Protein AF-A0A1V5JYH7-F1 (afdb_monomer)

Secondary structure (DSSP, 8-state):
--S---HHHHHHHHHHHHHHHHHHHHHHH----SHHHHHHHHHHHH----HHHHHHHHHHHHHHHHHHHHHHHHHHTTTSPPPHHHHHHHHHHHHHHHHHHTT-

Nearest PDB structures (foldseek):
  4dbl-assembly1_B  TM=9.418E-01  e=1.052E-03  Escherichia coli K-12
  1l7v-assembly1_B  TM=9.311E-01  e=4.223E-03  Escherichia coli
  7lb8-assembly1_B  TM=8.531E-01  e=3.316E-03  Escherichia coli K-12

Structure (mmCIF, N/CA/C/O backbone):
data_AF-A0A1V5JYH7-F1
#
_entry.id   AF-A0A1V5JYH7-F1
#
loop_
_atom_site.group_PDB
_atom_site.id
_atom_site.type_symbol
_atom_site.label_atom_id
_atom_site.label_alt_id
_atom_site.label_comp_id
_atom_site.label_asym_id
_atom_site.label_entity_id
_atom_site.label_seq_id
_atom_site.pdbx_PDB_ins_code
_atom_site.Cartn_x
_atom_site.Cartn_y
_atom_site.Cartn_z
_atom_site.occupancy
_atom_site.B_iso_or_equiv
_atom_site.auth_seq_id
_atom_site.auth_comp_id
_atom_site.auth_asym_id
_atom_site.auth_atom_id
_atom_site.pdbx_PDB_model_num
ATOM 1 N N . MET A 1 1 ? -19.280 10.663 21.208 1.00 49.62 1 MET A N 1
ATOM 2 C CA . MET A 1 1 ? -17.964 10.012 21.416 1.00 49.62 1 MET A CA 1
ATOM 3 C C . MET A 1 1 ? -18.003 9.183 22.712 1.00 49.62 1 MET A C 1
ATOM 5 O O . MET A 1 1 ? -17.355 9.530 23.681 1.00 49.62 1 MET A O 1
ATOM 9 N N . ILE A 1 2 ? -18.833 8.126 22.760 1.00 51.62 2 ILE A N 1
ATOM 10 C CA . ILE A 1 2 ? -19.371 7.514 24.008 1.00 51.62 2 ILE A CA 1
ATOM 11 C C . ILE A 1 2 ? -18.631 6.218 24.419 1.00 51.62 2 ILE A C 1
ATOM 13 O O . ILE A 1 2 ? -19.121 5.407 25.192 1.00 51.62 2 ILE A O 1
ATOM 17 N N . LYS A 1 3 ? -17.435 5.972 23.883 1.00 62.59 3 LYS A N 1
ATOM 18 C CA . LYS A 1 3 ? -16.558 4.874 24.321 1.00 62.59 3 LYS A CA 1
ATOM 19 C C . LYS A 1 3 ? -15.286 5.541 24.815 1.00 62.59 3 LYS A C 1
ATOM 21 O O . LYS A 1 3 ? -14.746 6.336 24.053 1.00 62.59 3 LYS A O 1
ATOM 26 N N . GLY A 1 4 ? -14.843 5.262 26.043 1.00 79.88 4 GLY A N 1
ATOM 27 C CA . GLY A 1 4 ? -13.713 5.900 26.754 1.00 79.88 4 GLY A CA 1
ATOM 28 C C . GLY A 1 4 ? -12.323 5.770 26.107 1.00 79.88 4 GLY A C 1
ATOM 29 O O . GLY A 1 4 ? -11.309 5.741 26.792 1.00 79.88 4 GLY A O 1
ATOM 30 N N . VAL A 1 5 ? -12.256 5.676 24.782 1.00 80.56 5 VAL A N 1
ATOM 31 C CA . VAL A 1 5 ? -11.045 5.719 23.976 1.00 80.56 5 VAL A CA 1
ATOM 32 C C . VAL A 1 5 ? -10.634 7.174 23.786 1.00 80.56 5 VAL A C 1
ATOM 34 O O . VAL A 1 5 ? -11.361 7.974 23.197 1.00 80.56 5 VAL A O 1
ATOM 37 N N . SER A 1 6 ? -9.424 7.502 24.237 1.00 86.44 6 SER A N 1
ATOM 38 C CA . SER A 1 6 ? -8.786 8.778 23.919 1.00 86.44 6 SER A CA 1
ATOM 39 C C . SER A 1 6 ? -8.422 8.813 22.431 1.00 86.44 6 SER A C 1
ATOM 41 O O . SER A 1 6 ? -7.424 8.230 22.002 1.00 86.44 6 SER A O 1
ATOM 43 N N . THR A 1 7 ? -9.246 9.495 21.634 1.00 86.75 7 THR A N 1
ATOM 44 C CA . THR A 1 7 ? -9.067 9.635 20.181 1.00 86.75 7 THR A CA 1
ATOM 45 C C . THR A 1 7 ? -7.746 10.313 19.830 1.00 86.75 7 THR A C 1
ATOM 47 O O . THR A 1 7 ? -7.078 9.875 18.898 1.00 86.75 7 THR A O 1
ATOM 50 N N . SER A 1 8 ? -7.317 11.314 20.606 1.00 88.56 8 SER A N 1
ATOM 51 C CA . SER A 1 8 ? -6.035 12.003 20.401 1.00 88.56 8 SER A CA 1
ATOM 52 C C . SER A 1 8 ? -4.830 11.083 20.597 1.00 88.56 8 SER A C 1
ATOM 54 O O . SER A 1 8 ? -3.931 11.077 19.759 1.00 88.56 8 SER A O 1
ATOM 56 N N . ARG A 1 9 ? -4.819 10.262 21.660 1.00 89.25 9 ARG A N 1
ATOM 57 C CA . ARG A 1 9 ? -3.725 9.303 21.897 1.00 89.25 9 ARG A CA 1
ATOM 58 C C . ARG A 1 9 ? -3.673 8.248 20.801 1.00 89.25 9 ARG A C 1
ATOM 60 O O . ARG A 1 9 ? -2.603 7.968 20.274 1.00 89.25 9 ARG A O 1
ATOM 67 N N . LEU A 1 10 ? -4.834 7.707 20.429 1.00 91.75 10 LEU A N 1
ATOM 68 C CA . LEU A 1 10 ? -4.919 6.688 19.391 1.00 91.75 10 LEU A CA 1
ATOM 69 C C . LEU A 1 10 ? -4.466 7.239 18.032 1.00 91.75 10 LEU A C 1
ATOM 71 O O . LEU A 1 10 ? -3.678 6.596 17.348 1.00 91.75 10 LEU A O 1
ATOM 75 N N . LYS A 1 11 ? -4.893 8.457 17.673 1.00 91.88 11 LYS A N 1
ATOM 76 C CA . LYS A 1 11 ? -4.472 9.132 16.439 1.00 91.88 11 LYS A CA 1
ATOM 77 C C . LYS A 1 11 ? -2.955 9.295 16.381 1.00 91.88 11 LYS A C 1
ATOM 79 O O . LYS A 1 11 ? -2.350 8.915 15.386 1.00 91.88 11 LYS A O 1
ATOM 84 N N . ASN A 1 12 ? -2.345 9.821 17.443 1.00 94.81 12 ASN A N 1
ATOM 85 C CA . ASN A 1 12 ? -0.899 10.035 17.481 1.00 94.81 12 ASN A CA 1
ATOM 86 C C . ASN A 1 12 ? -0.126 8.714 17.405 1.00 94.81 12 ASN A C 1
ATOM 88 O O . ASN A 1 12 ? 0.865 8.637 16.686 1.00 94.81 12 ASN A O 1
ATOM 92 N N . LEU A 1 13 ? -0.607 7.664 18.079 1.00 95.25 13 LEU A N 1
ATOM 93 C CA . LEU A 1 13 ? -0.002 6.335 18.002 1.00 95.25 13 LEU A CA 1
ATOM 94 C C . LEU A 1 13 ? -0.049 5.766 16.575 1.00 95.25 13 LEU A C 1
ATOM 96 O O . LEU A 1 13 ? 0.965 5.277 16.084 1.00 95.25 13 LEU A O 1
ATOM 100 N N . PHE A 1 14 ? -1.192 5.866 15.888 1.00 93.44 14 PHE A N 1
ATOM 101 C CA . PHE A 1 14 ? -1.315 5.428 14.492 1.00 93.44 14 PHE A CA 1
ATOM 102 C C . PHE A 1 14 ? -0.435 6.241 13.546 1.00 93.44 14 PHE A C 1
ATOM 104 O O . PHE A 1 14 ? 0.209 5.660 12.682 1.00 93.44 14 PHE A O 1
ATOM 111 N N . LEU A 1 15 ? -0.379 7.564 13.712 1.00 95.81 15 LEU A N 1
ATOM 112 C CA . LEU A 1 15 ? 0.460 8.416 12.871 1.00 95.81 15 LEU A CA 1
ATOM 113 C C . LEU A 1 15 ? 1.942 8.079 13.039 1.00 95.81 15 LEU A C 1
ATOM 115 O O . LEU A 1 15 ? 2.630 7.903 12.039 1.00 95.81 15 LEU A O 1
ATOM 119 N N . LEU A 1 16 ? 2.423 7.940 14.277 1.00 97.44 16 LEU A N 1
ATOM 120 C CA . LEU A 1 16 ? 3.819 7.587 14.547 1.00 97.44 16 LEU A CA 1
ATOM 121 C C . LEU A 1 16 ? 4.172 6.206 13.990 1.00 97.44 16 LEU A C 1
ATOM 123 O O . LEU A 1 16 ? 5.145 6.074 13.255 1.00 97.44 16 LEU A O 1
ATOM 127 N N . THR A 1 17 ? 3.367 5.188 14.297 1.00 96.56 17 THR A N 1
ATOM 128 C CA . THR A 1 17 ? 3.629 3.814 13.839 1.00 96.56 17 THR A CA 1
ATOM 129 C C . THR A 1 17 ? 3.559 3.690 12.319 1.00 96.56 17 THR A C 1
ATOM 131 O O . THR A 1 17 ? 4.477 3.131 11.726 1.00 96.56 17 THR A O 1
ATOM 134 N N . ALA A 1 18 ? 2.535 4.260 11.674 1.00 93.69 18 ALA A N 1
ATOM 135 C CA . ALA A 1 18 ? 2.421 4.250 10.218 1.00 93.69 18 ALA A CA 1
ATOM 136 C C . ALA A 1 18 ? 3.590 4.993 9.561 1.00 93.69 18 ALA A C 1
ATOM 138 O O . ALA A 1 18 ? 4.196 4.466 8.638 1.00 93.69 18 ALA A O 1
ATOM 139 N N . SER A 1 19 ? 3.964 6.171 10.072 1.00 95.88 19 SER A N 1
ATOM 140 C CA . SER A 1 19 ? 5.055 6.963 9.489 1.00 95.88 19 SER A CA 1
ATOM 141 C C . SER A 1 19 ? 6.401 6.252 9.594 1.00 95.88 19 SER A C 1
ATOM 143 O O . SER A 1 19 ? 7.146 6.237 8.623 1.00 95.88 19 SER A O 1
ATOM 14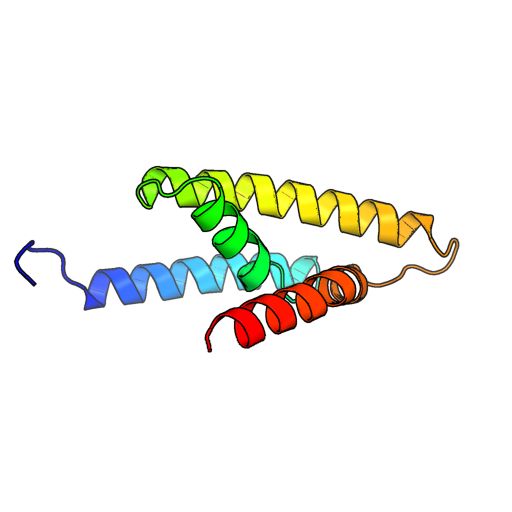5 N N . VAL A 1 20 ? 6.708 5.634 10.741 1.00 97.44 20 VAL A N 1
ATOM 146 C CA . VAL A 1 20 ? 7.962 4.888 10.934 1.00 97.44 20 VAL A CA 1
ATOM 147 C C . VAL A 1 20 ? 8.019 3.671 10.014 1.00 97.44 20 VAL A C 1
ATOM 149 O O . VAL A 1 20 ? 9.019 3.477 9.329 1.00 97.44 20 VAL A O 1
ATOM 152 N N . VAL A 1 21 ? 6.944 2.880 9.949 1.00 95.06 21 VAL A N 1
ATOM 153 C CA . VAL A 1 21 ? 6.886 1.701 9.071 1.00 95.06 21 VAL A CA 1
ATOM 154 C C . VAL A 1 21 ? 7.025 2.110 7.605 1.00 95.06 21 VAL A C 1
ATOM 156 O O . VAL A 1 21 ? 7.844 1.538 6.888 1.00 95.06 21 VAL A O 1
ATOM 159 N N . THR A 1 22 ? 6.288 3.131 7.164 1.00 93.00 22 THR A N 1
ATOM 160 C CA . THR A 1 22 ? 6.370 3.628 5.787 1.00 93.00 22 THR A CA 1
ATOM 161 C C . THR A 1 22 ? 7.752 4.200 5.477 1.00 93.00 22 THR A C 1
ATOM 163 O O . THR A 1 22 ? 8.297 3.897 4.422 1.00 93.00 22 THR A O 1
ATOM 166 N N . ALA A 1 23 ? 8.357 4.975 6.383 1.00 95.06 23 ALA A N 1
ATOM 167 C CA . ALA A 1 23 ? 9.686 5.554 6.177 1.00 95.06 23 ALA A CA 1
ATOM 168 C C . ALA A 1 23 ? 10.766 4.477 6.017 1.00 95.06 23 ALA A C 1
ATOM 170 O O . ALA A 1 23 ? 11.590 4.576 5.110 1.00 95.06 23 ALA A O 1
ATOM 171 N N . ILE A 1 24 ? 10.728 3.430 6.850 1.00 96.19 24 ILE A N 1
ATOM 172 C CA . ILE A 1 24 ? 11.645 2.291 6.736 1.00 96.19 24 ILE A CA 1
ATOM 173 C C . ILE A 1 24 ? 11.484 1.638 5.361 1.00 96.19 24 ILE A C 1
ATOM 175 O O . ILE A 1 24 ? 12.466 1.499 4.642 1.00 96.19 24 ILE A O 1
ATOM 179 N N . LEU A 1 25 ? 10.257 1.296 4.956 1.00 92.56 25 LEU A N 1
ATOM 180 C CA . LEU A 1 25 ? 10.007 0.629 3.674 1.00 92.56 25 LEU A CA 1
ATOM 181 C C . LEU A 1 25 ? 10.439 1.486 2.474 1.00 92.56 25 LEU A C 1
ATOM 183 O O . LEU A 1 25 ? 11.178 1.008 1.616 1.00 92.56 25 LEU A O 1
ATOM 187 N N . VAL A 1 26 ? 10.050 2.763 2.449 1.00 91.88 26 VAL A N 1
ATOM 188 C CA . VAL A 1 26 ? 10.376 3.701 1.361 1.00 91.88 26 VAL A CA 1
ATOM 189 C C . VAL A 1 26 ? 11.881 3.955 1.263 1.00 91.88 26 VAL A C 1
ATOM 191 O O . VAL A 1 26 ? 12.393 4.116 0.158 1.00 91.88 26 VAL A O 1
ATOM 194 N N . SER A 1 27 ? 12.610 3.936 2.382 1.00 93.94 27 SER A N 1
ATOM 195 C CA . SER A 1 27 ? 14.074 4.045 2.375 1.00 93.94 27 SER A CA 1
ATOM 196 C C . SER A 1 27 ? 14.755 2.888 1.633 1.00 93.94 27 SER A C 1
ATOM 198 O O . SER A 1 27 ? 15.842 3.087 1.098 1.00 93.94 27 SER A O 1
ATOM 200 N N . TYR A 1 28 ? 14.150 1.695 1.606 1.00 90.75 28 TYR A N 1
ATOM 201 C CA . TYR A 1 28 ? 14.689 0.533 0.889 1.00 90.75 28 TYR A CA 1
ATOM 202 C C . TYR A 1 28 ? 14.176 0.428 -0.548 1.00 90.75 28 TYR A C 1
ATOM 204 O O . TYR A 1 28 ? 14.943 0.099 -1.447 1.00 90.75 28 TYR A O 1
ATOM 212 N N . THR A 1 29 ? 12.884 0.672 -0.773 1.00 86.56 29 THR A N 1
ATOM 213 C CA . THR A 1 29 ? 12.235 0.406 -2.070 1.00 86.56 29 THR A CA 1
ATOM 214 C C . THR A 1 29 ? 12.104 1.638 -2.958 1.00 86.56 29 THR A C 1
ATOM 216 O O . THR A 1 29 ? 11.674 1.528 -4.104 1.00 86.56 29 THR A O 1
ATOM 219 N N . GLY A 1 30 ? 12.412 2.821 -2.429 1.00 87.44 30 GLY A N 1
ATOM 220 C CA . GLY A 1 30 ? 12.030 4.086 -3.042 1.00 87.44 30 GLY A CA 1
ATOM 221 C C . GLY A 1 30 ? 10.530 4.386 -2.891 1.00 87.44 30 GLY A C 1
ATOM 222 O O . GLY A 1 30 ? 9.771 3.592 -2.318 1.00 87.44 30 GLY A O 1
ATOM 223 N N . PRO A 1 31 ? 10.083 5.558 -3.375 1.00 86.56 31 PRO A N 1
ATOM 224 C CA . PRO A 1 31 ? 8.692 5.981 -3.274 1.00 86.56 31 PRO A CA 1
ATOM 225 C C . PRO A 1 31 ? 7.790 5.163 -4.206 1.00 86.56 31 PRO A C 1
ATOM 227 O O . PRO A 1 31 ? 8.034 5.065 -5.408 1.00 86.56 31 PRO A O 1
ATOM 230 N N . ILE A 1 32 ? 6.701 4.624 -3.656 1.00 88.00 32 ILE A N 1
ATOM 231 C CA . ILE A 1 32 ? 5.688 3.875 -4.404 1.00 88.00 32 ILE A CA 1
ATOM 232 C C . ILE A 1 32 ? 4.352 4.613 -4.297 1.00 88.00 32 ILE A C 1
ATOM 234 O O . ILE A 1 32 ? 3.875 4.906 -3.203 1.00 88.00 32 ILE A O 1
ATOM 238 N N . GLY A 1 33 ? 3.749 4.926 -5.443 1.00 84.38 33 GLY A N 1
ATOM 239 C CA . GLY A 1 33 ? 2.496 5.674 -5.519 1.00 84.38 33 GLY A CA 1
ATOM 240 C C . GLY A 1 33 ? 1.257 4.788 -5.667 1.00 84.38 33 GLY A C 1
ATOM 241 O O . GLY A 1 33 ? 1.324 3.664 -6.168 1.00 84.38 33 GLY A O 1
ATOM 242 N N . PHE A 1 34 ? 0.105 5.354 -5.290 1.00 83.81 34 PHE A N 1
ATOM 243 C CA . PHE A 1 34 ? -1.263 4.876 -5.552 1.00 83.81 34 PHE A CA 1
ATOM 244 C C . PHE A 1 34 ? -1.719 3.568 -4.884 1.00 83.81 34 PHE A C 1
ATOM 246 O O . PHE A 1 34 ? -2.929 3.379 -4.736 1.00 83.81 34 PHE A O 1
ATOM 253 N N . LEU A 1 35 ? -0.817 2.704 -4.412 1.00 88.75 35 LEU A N 1
ATOM 254 C CA . LEU A 1 35 ? -1.178 1.471 -3.692 1.00 88.75 35 LEU A CA 1
ATOM 255 C C . LEU A 1 35 ? -2.068 1.743 -2.466 1.00 88.75 35 LEU A C 1
ATOM 257 O O . LEU A 1 35 ? -3.104 1.094 -2.308 1.00 88.75 35 LEU A O 1
ATOM 261 N N . ASP A 1 36 ? -1.731 2.765 -1.675 1.00 85.94 36 ASP A N 1
ATOM 262 C CA . ASP A 1 36 ? -2.460 3.149 -0.455 1.00 85.94 36 ASP A CA 1
ATOM 263 C C . ASP A 1 36 ? -3.881 3.661 -0.718 1.00 85.94 36 ASP A C 1
ATOM 265 O O . ASP A 1 36 ? -4.724 3.675 0.178 1.00 85.94 36 ASP A O 1
ATOM 269 N N . LEU A 1 37 ? -4.168 4.084 -1.949 1.00 84.88 37 LEU A N 1
ATOM 270 C CA . LEU A 1 37 ? -5.498 4.519 -2.357 1.00 84.88 37 LEU A CA 1
ATOM 271 C C . LEU A 1 37 ? -6.299 3.353 -2.944 1.00 84.88 37 LEU A C 1
ATOM 273 O O . LEU A 1 37 ? -7.461 3.146 -2.587 1.00 84.88 37 LEU A O 1
ATOM 277 N N . VAL A 1 38 ? -5.679 2.605 -3.857 1.00 87.31 38 VAL A N 1
ATOM 278 C CA . VAL A 1 38 ? -6.331 1.557 -4.649 1.00 87.31 38 VAL A CA 1
ATOM 279 C C . VAL A 1 38 ? -6.726 0.383 -3.761 1.00 87.31 38 VAL A C 1
ATOM 281 O O . VAL A 1 38 ? -7.892 -0.012 -3.711 1.00 87.31 38 VAL A O 1
ATOM 284 N N . VAL A 1 39 ? -5.766 -0.153 -3.011 1.00 90.12 39 VAL A N 1
ATOM 285 C CA . VAL A 1 39 ? -5.920 -1.410 -2.278 1.00 90.12 39 VAL A CA 1
ATOM 286 C C . VAL A 1 39 ? -7.008 -1.349 -1.205 1.00 90.12 39 VAL A C 1
ATOM 288 O O . VAL A 1 39 ? -7.928 -2.167 -1.273 1.00 90.12 39 VAL A O 1
ATOM 291 N N . PRO A 1 40 ? -6.997 -0.406 -0.240 1.00 87.31 40 PRO A N 1
ATOM 292 C CA . PRO A 1 40 ? -8.019 -0.389 0.804 1.00 87.31 40 PRO A CA 1
ATOM 293 C C . PRO A 1 40 ? -9.406 -0.044 0.257 1.00 87.31 40 PRO A C 1
ATOM 295 O O . PRO A 1 40 ? -10.410 -0.422 0.862 1.00 87.31 40 PRO A O 1
ATOM 298 N N . HIS A 1 41 ? -9.494 0.659 -0.876 1.00 87.50 41 HIS A N 1
ATOM 299 C CA . HIS A 1 41 ? -10.772 0.969 -1.505 1.00 87.50 41 HIS A CA 1
ATOM 300 C C . HIS A 1 41 ? -11.369 -0.258 -2.204 1.00 87.50 41 HIS A C 1
ATOM 302 O O . HIS A 1 41 ? -12.556 -0.540 -2.021 1.00 87.50 41 HIS A O 1
ATOM 308 N N . ILE A 1 42 ? -10.552 -1.034 -2.927 1.00 86.12 42 ILE A N 1
ATOM 309 C CA . ILE A 1 42 ? -10.976 -2.326 -3.486 1.00 86.12 42 ILE A CA 1
ATOM 310 C C . ILE A 1 42 ? -11.330 -3.289 -2.349 1.00 86.12 42 ILE A C 1
ATOM 312 O O . ILE A 1 42 ? -12.429 -3.837 -2.345 1.00 86.12 42 ILE A O 1
ATOM 316 N N . ALA A 1 43 ? -10.462 -3.434 -1.344 1.00 88.12 43 ALA A N 1
ATOM 317 C CA . ALA A 1 43 ? -10.690 -4.320 -0.203 1.00 88.12 43 ALA A CA 1
ATOM 318 C C . ALA A 1 43 ? -12.002 -3.988 0.526 1.00 88.12 43 ALA A C 1
ATOM 320 O O . ALA A 1 43 ? -12.778 -4.885 0.847 1.00 88.12 43 ALA A O 1
ATOM 321 N N . ARG A 1 44 ? -12.298 -2.696 0.723 1.00 87.44 44 ARG A N 1
ATOM 322 C CA . ARG A 1 44 ? -13.545 -2.236 1.352 1.00 87.44 44 ARG A CA 1
ATOM 323 C C . ARG A 1 44 ? -14.782 -2.515 0.500 1.00 87.44 44 ARG A C 1
ATOM 325 O O . ARG A 1 44 ? -15.842 -2.770 1.064 1.00 87.44 44 ARG A O 1
ATOM 332 N N . ARG A 1 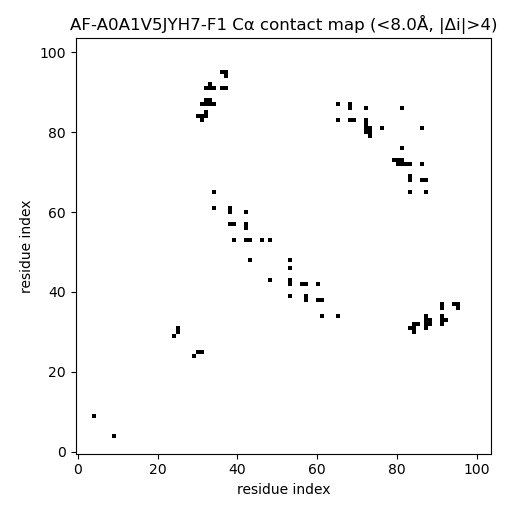45 ? -14.670 -2.442 -0.830 1.00 83.25 45 ARG A N 1
ATOM 333 C CA . ARG A 1 45 ? -15.780 -2.737 -1.748 1.00 83.25 45 ARG A CA 1
ATOM 334 C C . ARG A 1 45 ? -16.049 -4.239 -1.847 1.00 83.25 45 ARG A C 1
ATOM 336 O O . ARG A 1 45 ? -17.211 -4.624 -1.904 1.00 83.25 45 ARG A O 1
ATOM 343 N N . SER A 1 46 ? -15.000 -5.060 -1.837 1.00 83.25 46 SER A N 1
ATOM 344 C CA . SER A 1 46 ? -15.112 -6.522 -1.876 1.00 83.25 46 SER A CA 1
ATOM 345 C C . SER A 1 46 ? -15.576 -7.105 -0.539 1.00 83.25 46 SER A C 1
ATOM 347 O O . SER A 1 46 ? -16.382 -8.028 -0.518 1.00 83.25 46 SER A O 1
ATOM 349 N N . PHE A 1 47 ? -15.105 -6.550 0.583 1.00 81.44 47 PHE A N 1
ATOM 350 C CA . PHE A 1 47 ? -15.450 -7.010 1.926 1.00 81.44 47 PHE A 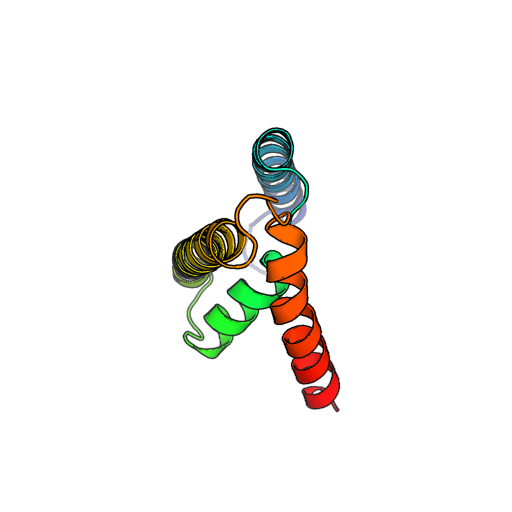CA 1
ATOM 351 C C . PHE A 1 47 ? -15.807 -5.816 2.824 1.00 81.44 47 PHE A C 1
ATOM 353 O O . PHE A 1 47 ? -14.917 -5.206 3.428 1.00 81.44 47 PHE A O 1
ATOM 360 N N . PRO A 1 48 ? -17.104 -5.496 2.994 1.00 72.31 48 PRO A N 1
ATOM 361 C CA . PRO A 1 48 ? -17.572 -4.429 3.882 1.00 72.31 48 PRO A CA 1
ATOM 362 C C . PRO A 1 48 ? -17.510 -4.845 5.370 1.00 72.31 48 PRO A C 1
ATOM 364 O O . PRO A 1 48 ? -18.456 -4.674 6.134 1.00 72.31 48 PRO A O 1
ATOM 367 N N . GLN A 1 49 ? -16.390 -5.435 5.792 1.00 74.31 49 GLN A N 1
ATOM 368 C CA . GLN A 1 49 ? -16.162 -5.973 7.132 1.00 74.31 49 GLN A CA 1
ATOM 369 C C . GLN A 1 49 ? -15.507 -4.929 8.057 1.00 74.31 49 GLN A C 1
ATOM 371 O O . GLN A 1 49 ? -14.933 -3.930 7.618 1.00 74.31 49 GLN A O 1
ATOM 376 N N . ARG A 1 50 ? -15.567 -5.163 9.378 1.00 79.31 5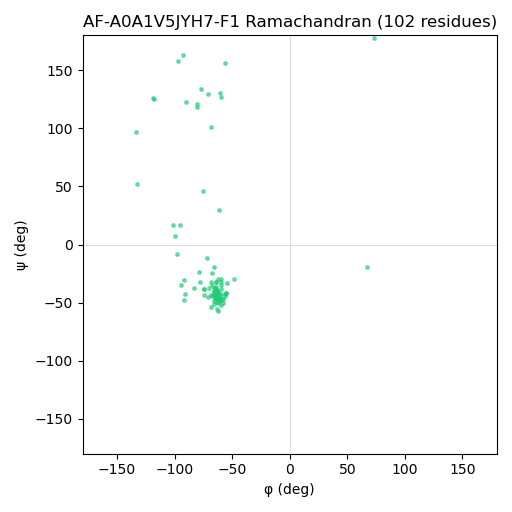0 ARG A N 1
ATOM 377 C CA . ARG A 1 50 ? -14.931 -4.297 10.394 1.00 79.31 50 ARG A CA 1
ATOM 378 C C . ARG A 1 50 ? -13.421 -4.147 10.140 1.00 79.31 50 ARG A C 1
ATOM 380 O O . ARG A 1 50 ? -12.779 -5.051 9.611 1.00 79.31 50 ARG A O 1
ATOM 387 N N . HIS A 1 51 ? -12.826 -3.054 10.633 1.00 79.50 51 HIS A N 1
ATOM 388 C CA . HIS A 1 51 ? -11.394 -2.733 10.477 1.00 79.50 51 HIS A CA 1
ATOM 389 C C . HIS A 1 51 ? -10.423 -3.884 10.805 1.00 79.50 51 HIS A C 1
ATOM 391 O O . HIS A 1 51 ? -9.366 -3.970 10.190 1.00 79.50 51 HIS A O 1
ATOM 397 N N . LYS A 1 52 ? -10.793 -4.791 11.720 1.00 84.25 52 LYS A N 1
ATOM 398 C CA . LYS A 1 52 ? -9.999 -5.982 12.067 1.00 84.25 52 LYS A CA 1
ATOM 399 C C . LYS A 1 52 ? -9.742 -6.924 10.885 1.00 84.25 52 LYS A C 1
ATOM 401 O O . LYS A 1 52 ? -8.701 -7.560 10.859 1.00 84.25 52 LYS A O 1
ATOM 406 N N . VAL A 1 53 ? -10.674 -7.015 9.937 1.00 86.88 53 VAL A N 1
ATOM 407 C CA . VAL A 1 53 ? -10.550 -7.860 8.734 1.00 86.88 53 VAL A CA 1
ATOM 408 C C . VAL A 1 53 ? -10.008 -7.046 7.562 1.00 86.88 53 VAL A C 1
ATOM 410 O O . VAL A 1 53 ? -9.218 -7.544 6.768 1.00 86.88 53 VAL A O 1
ATOM 413 N N . LEU A 1 54 ? -10.377 -5.765 7.486 1.00 89.06 54 LEU A N 1
ATOM 414 C CA . LEU A 1 54 ? -9.937 -4.886 6.408 1.00 89.06 54 LEU A CA 1
ATOM 415 C C . LEU A 1 54 ? -8.413 -4.685 6.392 1.00 89.06 54 LEU A C 1
ATOM 417 O O . LEU A 1 54 ? -7.828 -4.644 5.315 1.00 89.06 54 LEU A O 1
ATOM 421 N N . LEU A 1 55 ? -7.777 -4.567 7.564 1.00 90.12 55 LEU A N 1
ATOM 422 C CA . LEU A 1 55 ? -6.325 -4.381 7.679 1.00 90.12 55 LEU A CA 1
ATOM 423 C C . LEU A 1 55 ? -5.513 -5.563 7.112 1.00 90.12 55 LEU A C 1
ATOM 425 O O . LEU A 1 55 ? -4.731 -5.323 6.192 1.00 90.12 55 LEU A O 1
ATOM 429 N N . PRO A 1 56 ? -5.691 -6.822 7.573 1.00 90.94 56 PRO A N 1
ATOM 430 C CA . PRO A 1 56 ? -4.942 -7.953 7.024 1.00 90.94 56 PRO A CA 1
ATOM 431 C C . PRO A 1 56 ? -5.280 -8.204 5.553 1.00 90.94 56 PRO A C 1
ATOM 433 O O . PRO A 1 56 ? -4.387 -8.488 4.762 1.00 90.94 56 PRO A O 1
ATOM 436 N N . LEU A 1 57 ? -6.543 -8.024 5.155 1.00 91.00 57 LEU A N 1
ATOM 437 C CA . LEU A 1 57 ? -6.939 -8.161 3.757 1.00 91.00 57 LEU A CA 1
ATOM 438 C C . LEU A 1 57 ? -6.234 -7.135 2.858 1.00 91.00 57 LEU A C 1
ATOM 440 O O . LEU A 1 57 ? -5.729 -7.494 1.799 1.00 91.00 57 LEU A O 1
ATOM 444 N N . SER A 1 58 ? -6.163 -5.872 3.289 1.00 90.88 58 S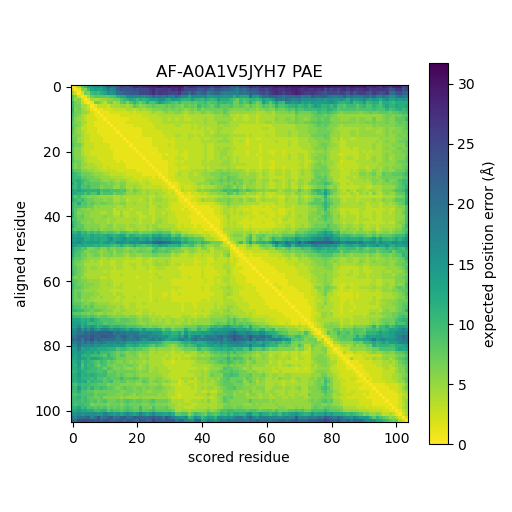ER A N 1
ATOM 445 C CA . SER A 1 58 ? -5.460 -4.826 2.537 1.00 90.88 58 SER A CA 1
ATOM 446 C C . SER A 1 58 ? -3.960 -5.111 2.462 1.00 90.88 58 SER A C 1
ATOM 448 O O . SER A 1 58 ? -3.364 -4.903 1.413 1.00 90.88 58 SER A O 1
ATOM 450 N N . ALA A 1 59 ? -3.352 -5.645 3.526 1.00 91.12 59 ALA A N 1
ATOM 451 C CA . ALA A 1 59 ? -1.945 -6.041 3.503 1.00 91.12 59 ALA A CA 1
ATOM 452 C C . ALA A 1 59 ? -1.676 -7.147 2.466 1.00 91.12 59 ALA A C 1
ATOM 454 O O . ALA A 1 59 ? -0.757 -7.022 1.659 1.00 91.12 59 ALA A O 1
ATOM 455 N N . VAL A 1 60 ? -2.513 -8.191 2.431 1.00 93.81 60 VAL A N 1
ATOM 456 C CA . VAL A 1 60 ? -2.382 -9.297 1.465 1.00 93.81 60 VAL A CA 1
ATOM 457 C C . VAL A 1 60 ? -2.622 -8.817 0.033 1.00 93.81 60 VAL A C 1
ATOM 459 O O . VAL A 1 60 ? -1.818 -9.092 -0.854 1.00 93.81 60 VAL A O 1
ATOM 462 N N . MET A 1 61 ? -3.703 -8.067 -0.200 1.00 91.75 61 MET A N 1
ATOM 463 C CA . MET A 1 61 ? -4.031 -7.544 -1.529 1.00 91.75 61 MET A CA 1
ATOM 464 C C . MET A 1 61 ? -2.965 -6.573 -2.049 1.00 91.75 61 MET A C 1
ATOM 466 O O . MET A 1 61 ? -2.623 -6.617 -3.229 1.00 91.75 61 MET A O 1
ATOM 470 N N . GLY A 1 62 ? -2.428 -5.713 -1.180 1.00 90.81 62 GLY A N 1
ATOM 471 C CA . GLY A 1 62 ? -1.368 -4.776 -1.541 1.00 90.81 62 GLY A CA 1
ATOM 472 C C . GLY A 1 62 ? -0.052 -5.477 -1.848 1.00 90.81 62 GLY A C 1
ATOM 473 O O . GLY A 1 62 ? 0.559 -5.178 -2.870 1.00 90.81 62 GLY A O 1
ATOM 474 N N . GLY A 1 63 ? 0.337 -6.460 -1.032 1.00 91.56 63 GLY A N 1
ATOM 475 C CA . GLY A 1 63 ? 1.519 -7.284 -1.290 1.00 91.56 63 GLY A CA 1
ATOM 476 C C . GLY A 1 63 ? 1.422 -8.037 -2.617 1.00 91.56 63 GLY A C 1
ATOM 477 O O . GLY A 1 63 ? 2.350 -7.986 -3.419 1.00 91.56 63 GLY A O 1
ATOM 478 N N . ALA A 1 64 ? 0.274 -8.660 -2.899 1.00 92.50 64 ALA A N 1
ATOM 479 C CA . ALA A 1 64 ? 0.044 -9.357 -4.163 1.00 92.50 64 ALA A CA 1
ATOM 480 C C . ALA A 1 64 ? 0.136 -8.413 -5.375 1.00 92.50 64 ALA A C 1
ATOM 482 O O . ALA A 1 64 ? 0.825 -8.722 -6.347 1.00 92.50 64 ALA A O 1
ATOM 483 N N . LEU A 1 65 ? -0.509 -7.242 -5.310 1.00 90.25 65 LEU A N 1
ATOM 484 C CA . LEU A 1 65 ? -0.458 -6.246 -6.383 1.00 90.25 65 LEU A CA 1
ATOM 485 C C . LEU A 1 65 ? 0.965 -5.722 -6.615 1.00 90.25 65 LEU A C 1
ATOM 487 O O . LEU A 1 65 ? 1.374 -5.540 -7.764 1.00 90.25 65 LEU A O 1
ATOM 491 N N . LEU A 1 66 ? 1.719 -5.488 -5.539 1.00 90.69 66 LEU A N 1
ATOM 492 C CA . LEU A 1 66 ? 3.088 -4.996 -5.623 1.00 90.69 66 LEU A CA 1
ATOM 493 C C . LEU A 1 66 ? 4.026 -6.039 -6.241 1.00 90.69 66 LEU A C 1
ATOM 495 O O . LEU A 1 66 ? 4.788 -5.688 -7.134 1.00 90.69 66 LEU A O 1
ATOM 499 N N . VAL A 1 67 ? 3.929 -7.311 -5.839 1.00 91.69 67 VAL A N 1
ATOM 500 C CA . VAL A 1 67 ? 4.735 -8.406 -6.417 1.00 91.69 67 VAL A CA 1
ATOM 501 C C . VAL A 1 67 ? 4.438 -8.589 -7.904 1.00 91.69 67 VAL A C 1
ATOM 503 O O . VAL A 1 67 ? 5.363 -8.729 -8.704 1.00 91.69 67 VAL A O 1
ATOM 506 N N . LEU A 1 68 ? 3.162 -8.538 -8.301 1.00 89.88 68 LEU A N 1
ATOM 507 C CA . LEU A 1 68 ? 2.783 -8.585 -9.716 1.00 89.88 68 LEU A CA 1
ATOM 508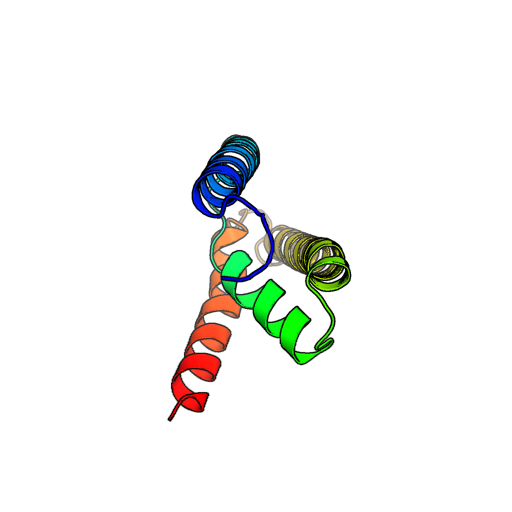 C C . LEU A 1 68 ? 3.360 -7.395 -10.490 1.00 89.88 68 LEU A C 1
ATOM 510 O O . LEU A 1 68 ? 3.894 -7.575 -11.581 1.00 89.88 68 LEU A O 1
ATOM 514 N N . SER A 1 69 ? 3.294 -6.194 -9.912 1.00 88.00 69 SER A N 1
ATOM 515 C CA . SER A 1 69 ? 3.834 -4.983 -10.538 1.00 88.00 69 SER A CA 1
ATOM 516 C C . SER A 1 69 ? 5.358 -5.042 -10.673 1.00 88.00 69 SER A C 1
ATOM 518 O O . SER A 1 69 ? 5.870 -4.716 -11.737 1.00 88.00 69 SER A O 1
ATOM 520 N N . ASP A 1 70 ? 6.078 -5.501 -9.645 1.00 88.50 70 ASP A N 1
ATOM 521 C CA . ASP A 1 70 ? 7.537 -5.684 -9.675 1.00 88.50 70 ASP A CA 1
ATOM 522 C C . ASP A 1 70 ? 7.955 -6.727 -10.721 1.00 88.50 70 ASP A C 1
ATOM 524 O O . ASP A 1 70 ? 8.840 -6.470 -11.538 1.00 88.50 70 ASP A O 1
ATOM 528 N N . THR A 1 71 ? 7.243 -7.856 -10.782 1.00 88.81 71 THR A N 1
ATOM 529 C CA . THR A 1 71 ? 7.494 -8.912 -11.775 1.00 88.81 71 THR A CA 1
ATOM 530 C C . THR A 1 71 ? 7.297 -8.397 -13.204 1.00 88.81 71 THR A C 1
ATOM 532 O O . THR A 1 71 ? 8.124 -8.654 -14.082 1.00 88.81 71 THR A O 1
ATOM 535 N N . LEU A 1 72 ? 6.228 -7.630 -13.448 1.00 87.12 72 LEU A N 1
ATOM 536 C CA . LEU A 1 72 ? 5.975 -7.003 -14.748 1.00 87.12 72 LEU A CA 1
ATOM 537 C C . LEU A 1 72 ? 7.035 -5.946 -15.084 1.00 87.12 72 LEU A C 1
ATOM 539 O O . LEU A 1 72 ? 7.511 -5.910 -16.216 1.00 87.12 72 LEU A O 1
ATOM 543 N N . SER A 1 73 ? 7.460 -5.146 -14.103 1.00 85.50 73 SER A N 1
ATOM 544 C CA . SER A 1 73 ? 8.505 -4.123 -14.267 1.00 85.50 73 SER A CA 1
ATOM 545 C C . SER A 1 73 ? 9.803 -4.691 -14.812 1.00 85.50 73 SER A C 1
ATOM 547 O O . SER A 1 73 ? 10.419 -4.097 -15.694 1.00 85.50 73 SER A O 1
ATOM 549 N N . ARG A 1 74 ? 10.190 -5.868 -14.315 1.00 83.56 74 ARG A N 1
ATOM 550 C CA . ARG A 1 74 ? 11.413 -6.562 -14.730 1.00 83.56 74 ARG A CA 1
ATOM 551 C C . ARG A 1 74 ? 11.262 -7.302 -16.060 1.00 83.56 74 ARG A C 1
ATOM 553 O O . ARG A 1 74 ? 12.256 -7.541 -16.734 1.00 83.56 74 ARG A O 1
ATOM 560 N N . SER A 1 75 ? 10.036 -7.667 -16.438 1.00 83.88 75 SER A N 1
ATOM 561 C CA . SER A 1 75 ? 9.774 -8.505 -17.618 1.00 83.88 75 SER A CA 1
ATOM 562 C C . SER A 1 75 ? 9.511 -7.708 -18.901 1.00 83.88 75 SER A C 1
ATOM 564 O O . SER A 1 75 ? 9.810 -8.198 -19.985 1.00 83.88 75 SER A O 1
ATOM 566 N N . VAL A 1 76 ? 8.935 -6.501 -18.812 1.00 79.06 76 VAL A N 1
ATOM 567 C CA . VAL A 1 76 ? 8.441 -5.765 -19.997 1.00 79.06 76 VAL A CA 1
ATOM 568 C C . VAL A 1 76 ? 9.557 -5.089 -20.804 1.00 79.06 76 VAL A C 1
ATOM 570 O O . VAL A 1 76 ? 9.435 -4.998 -22.022 1.00 79.06 76 VAL A O 1
ATOM 573 N N . VAL A 1 77 ? 10.642 -4.627 -20.170 1.00 69.38 77 VAL A N 1
ATOM 574 C CA . VAL A 1 77 ? 11.724 -3.887 -20.857 1.00 69.38 77 VAL A CA 1
ATOM 575 C C . VAL A 1 77 ? 13.105 -4.415 -20.467 1.00 69.38 77 VAL A C 1
ATOM 577 O O . VAL A 1 77 ? 13.983 -3.659 -20.085 1.00 69.38 77 VAL A O 1
ATOM 580 N N . ALA A 1 78 ? 13.359 -5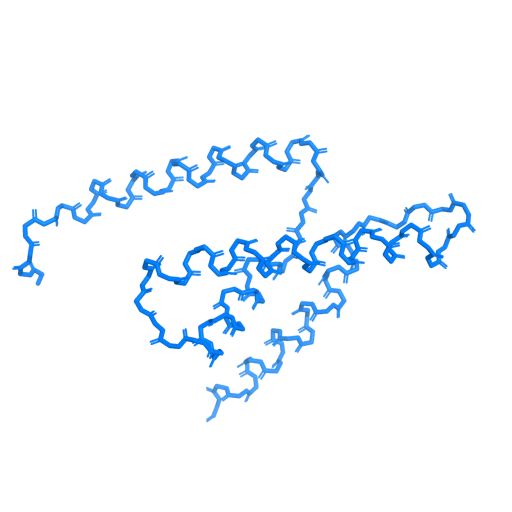.718 -20.569 1.00 74.50 78 ALA A N 1
ATOM 581 C CA . ALA A 1 78 ? 14.733 -6.207 -20.402 1.00 74.50 78 ALA A CA 1
ATOM 582 C C . ALA A 1 78 ? 15.662 -5.582 -21.479 1.00 74.50 78 ALA A C 1
ATOM 584 O O . ALA A 1 78 ? 15.294 -5.626 -22.658 1.00 74.50 78 ALA A O 1
ATOM 585 N N . PRO A 1 79 ? 16.841 -4.999 -21.139 1.00 68.81 79 PRO A N 1
ATOM 586 C CA . PRO A 1 79 ? 17.567 -5.012 -19.854 1.00 68.81 79 PRO A CA 1
ATOM 587 C C . PRO A 1 79 ? 17.388 -3.755 -18.967 1.00 68.81 79 PRO A C 1
ATOM 589 O O . PRO A 1 79 ? 18.106 -3.602 -17.982 1.00 68.81 79 PRO A O 1
ATOM 592 N N . ALA A 1 80 ? 16.495 -2.829 -19.320 1.00 73.06 80 ALA A N 1
ATOM 593 C CA . ALA A 1 80 ? 16.241 -1.604 -18.566 1.00 73.06 80 ALA A CA 1
ATOM 594 C C . ALA A 1 80 ? 15.139 -1.803 -17.509 1.00 73.06 80 ALA A C 1
ATOM 596 O O . ALA A 1 80 ? 13.995 -2.134 -17.812 1.00 73.06 80 ALA A O 1
ATOM 597 N N . GLU A 1 81 ? 15.457 -1.549 -16.244 1.00 72.62 81 GLU A N 1
ATOM 598 C CA . GLU A 1 81 ? 14.481 -1.681 -15.163 1.00 72.62 81 GLU A CA 1
ATOM 599 C C . GLU A 1 81 ? 13.580 -0.446 -15.084 1.00 72.62 81 GLU A C 1
ATOM 601 O O . GLU A 1 81 ? 14.033 0.672 -14.824 1.00 72.62 81 GLU A O 1
ATOM 606 N N . ILE A 1 82 ? 12.276 -0.642 -15.283 1.00 82.81 82 ILE A N 1
ATOM 607 C CA . ILE A 1 82 ? 11.292 0.398 -14.985 1.00 82.81 82 ILE A CA 1
ATOM 608 C C . ILE A 1 82 ? 11.092 0.435 -13.461 1.00 82.81 82 ILE A C 1
ATOM 610 O O . ILE A 1 82 ? 10.890 -0.616 -12.848 1.00 82.81 82 ILE A O 1
ATOM 614 N N . PRO A 1 83 ? 11.085 1.616 -12.821 1.00 84.19 83 PRO A N 1
ATOM 615 C CA . PRO A 1 83 ? 10.678 1.738 -11.428 1.00 84.19 83 PRO A CA 1
ATOM 616 C C . PRO A 1 83 ? 9.235 1.264 -11.229 1.00 84.19 83 PRO A C 1
ATOM 618 O O . PRO A 1 83 ? 8.308 1.775 -11.862 1.00 84.19 83 PRO A O 1
ATOM 621 N N . VAL A 1 84 ? 9.025 0.343 -10.288 1.00 86.56 84 VAL A N 1
ATOM 622 C CA . VAL A 1 84 ? 7.704 -0.247 -9.998 1.00 86.56 84 VAL A CA 1
ATOM 623 C C . VAL A 1 84 ? 6.646 0.823 -9.704 1.00 86.56 84 VAL A C 1
ATOM 625 O O . VAL A 1 84 ? 5.495 0.681 -10.109 1.00 86.56 84 VAL A O 1
ATOM 628 N N . GLY A 1 85 ? 7.037 1.942 -9.082 1.00 84.75 85 GLY A N 1
ATOM 629 C CA . GLY A 1 85 ? 6.148 3.076 -8.812 1.00 84.75 85 GLY A CA 1
ATOM 630 C C . GLY A 1 85 ? 5.518 3.706 -10.065 1.00 84.75 85 GLY A C 1
ATOM 631 O O . GLY A 1 85 ? 4.395 4.207 -10.000 1.00 84.75 85 GLY A O 1
ATOM 632 N N . ILE A 1 86 ? 6.192 3.654 -11.219 1.00 85.44 86 ILE A N 1
ATOM 633 C CA . ILE A 1 86 ? 5.638 4.134 -12.495 1.00 85.44 86 ILE A CA 1
ATOM 634 C C . ILE A 1 86 ? 4.540 3.179 -12.970 1.00 85.44 86 ILE A C 1
ATOM 636 O O . ILE A 1 86 ? 3.445 3.622 -13.323 1.00 85.44 86 ILE A O 1
ATOM 640 N N . LEU A 1 87 ? 4.791 1.867 -12.912 1.00 84.69 87 LEU A N 1
ATOM 641 C CA . LEU A 1 87 ? 3.791 0.865 -13.276 1.00 84.69 8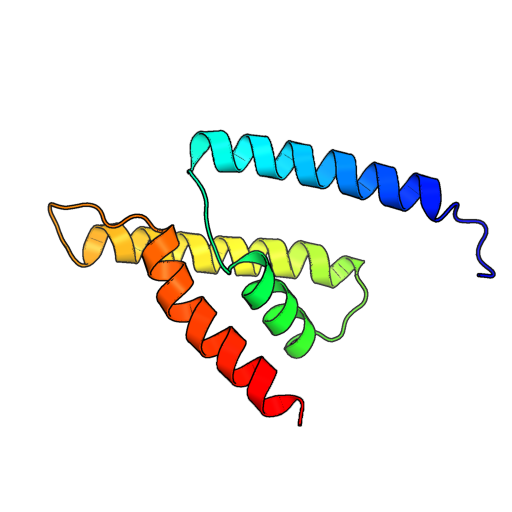7 LEU A CA 1
ATOM 642 C C . LEU A 1 87 ? 2.572 0.909 -12.357 1.00 84.69 87 LEU A C 1
ATOM 644 O O . LEU A 1 87 ? 1.443 0.899 -12.842 1.00 84.69 87 LEU A O 1
ATOM 648 N N . THR A 1 88 ? 2.762 1.016 -11.041 1.00 86.56 88 THR A N 1
ATOM 649 C CA . THR A 1 88 ? 1.626 1.090 -10.108 1.00 86.56 88 THR A CA 1
ATOM 650 C C . THR A 1 88 ? 0.791 2.348 -10.338 1.00 86.56 88 THR A C 1
ATOM 652 O O . THR A 1 88 ? -0.433 2.307 -10.204 1.00 86.56 88 THR A O 1
ATOM 655 N N . THR A 1 89 ? 1.418 3.450 -10.756 1.00 86.69 89 THR A N 1
ATOM 656 C CA . THR A 1 89 ? 0.733 4.696 -11.130 1.00 86.69 89 THR A CA 1
ATOM 657 C C . THR A 1 89 ? -0.130 4.524 -12.380 1.00 86.69 89 THR A C 1
ATOM 659 O O . THR A 1 89 ? -1.248 5.040 -12.417 1.00 86.69 89 THR A O 1
ATOM 662 N N . LEU A 1 90 ? 0.322 3.739 -13.365 1.00 85.69 90 LEU A N 1
ATOM 663 C CA . LEU A 1 90 ? -0.453 3.441 -14.573 1.00 85.69 90 LEU A CA 1
ATOM 664 C C . LEU A 1 90 ? -1.788 2.752 -14.253 1.00 85.69 90 LEU A C 1
ATOM 666 O O . LEU A 1 90 ? -2.787 3.032 -14.906 1.00 85.69 90 LEU A O 1
ATOM 670 N N . PHE 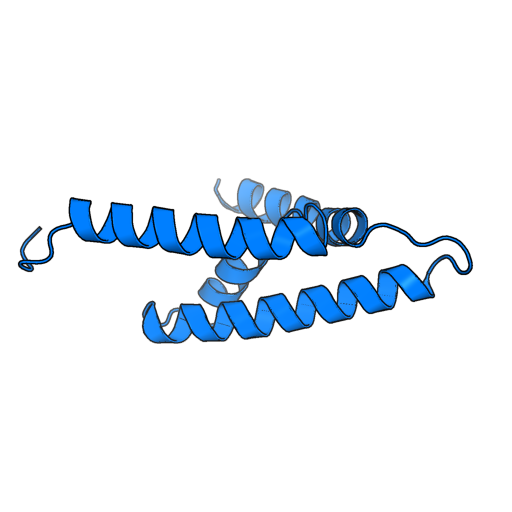A 1 91 ? -1.831 1.903 -13.223 1.00 82.69 91 PHE A N 1
ATOM 671 C CA . PHE A 1 91 ? -3.076 1.295 -12.735 1.00 82.69 91 PHE A CA 1
ATOM 672 C C . PHE A 1 91 ? -3.842 2.207 -11.766 1.00 82.69 91 PHE A C 1
ATOM 674 O O . PHE A 1 91 ? -5.075 2.263 -11.777 1.00 82.69 91 PHE A O 1
ATOM 681 N N . GLY A 1 92 ? -3.117 2.939 -10.922 1.00 85.06 92 GLY A N 1
ATOM 682 C CA . GLY A 1 92 ? -3.678 3.776 -9.871 1.00 85.06 92 GLY A CA 1
ATOM 683 C C . GLY A 1 92 ? -4.409 5.020 -10.366 1.00 85.06 92 GLY A C 1
ATOM 684 O O . GLY A 1 92 ? -5.447 5.378 -9.809 1.00 85.06 92 GLY A O 1
ATOM 685 N N . VAL A 1 93 ? -3.909 5.662 -11.423 1.00 88.62 93 VAL A N 1
ATOM 686 C CA . VAL A 1 93 ? -4.526 6.862 -12.006 1.00 88.62 93 VAL A CA 1
ATOM 687 C C . VAL A 1 93 ? -5.901 6.554 -12.613 1.00 88.62 93 VAL A C 1
ATOM 689 O O . VAL A 1 93 ? -6.863 7.212 -12.208 1.00 88.62 93 VAL A O 1
ATOM 692 N N . PRO A 1 94 ? -6.072 5.541 -13.490 1.00 86.62 94 PRO A N 1
ATOM 693 C CA . PRO A 1 94 ? -7.392 5.135 -13.973 1.00 86.62 94 PRO A CA 1
ATOM 694 C C . PRO A 1 94 ? -8.356 4.799 -12.836 1.00 86.62 94 PRO A C 1
ATOM 696 O O . PRO A 1 94 ? -9.514 5.212 -12.865 1.00 86.62 94 PRO A O 1
ATOM 699 N N . PHE A 1 95 ? -7.878 4.097 -11.804 1.00 86.75 95 PHE A N 1
ATOM 700 C CA . PHE A 1 95 ? -8.696 3.775 -10.639 1.00 86.75 95 PHE A CA 1
ATOM 701 C C . PHE A 1 95 ? -9.186 5.034 -9.916 1.00 86.75 95 PHE A C 1
ATOM 703 O O . PHE A 1 95 ? -10.381 5.164 -9.640 1.00 86.75 95 PHE A O 1
ATOM 710 N N . LEU A 1 96 ? -8.281 5.978 -9.640 1.00 86.50 96 LEU A N 1
ATOM 711 C CA . LEU A 1 96 ? -8.622 7.252 -9.015 1.00 86.50 96 LEU A CA 1
ATOM 712 C C . LEU A 1 96 ? -9.658 8.011 -9.855 1.00 86.50 96 LEU A C 1
ATOM 714 O O . LEU A 1 96 ? -10.661 8.462 -9.308 1.00 86.50 96 LEU A O 1
ATOM 718 N N . VAL A 1 97 ? -9.461 8.101 -11.174 1.00 89.75 97 VAL A N 1
ATOM 719 C CA . VAL A 1 97 ? -10.400 8.767 -12.090 1.00 89.75 97 VAL A CA 1
ATOM 720 C C . VAL A 1 97 ? -11.785 8.117 -12.032 1.00 89.75 97 VAL A C 1
ATOM 722 O O . VAL A 1 97 ? -12.777 8.819 -11.851 1.00 89.75 97 VAL A O 1
ATOM 725 N N . VAL A 1 98 ? -11.877 6.785 -12.101 1.00 88.31 98 VAL A N 1
ATOM 726 C CA . VAL A 1 98 ? -13.159 6.063 -12.005 1.00 88.31 98 VAL A CA 1
ATOM 727 C C . VAL A 1 98 ? -13.862 6.333 -10.674 1.00 88.31 98 VAL A C 1
ATOM 729 O O . VAL A 1 98 ? -15.076 6.544 -10.651 1.00 88.31 98 VAL A O 1
ATOM 732 N N . VAL A 1 99 ? -13.123 6.337 -9.560 1.00 85.00 99 VAL A N 1
ATOM 733 C CA . VAL A 1 99 ? -13.686 6.622 -8.231 1.00 85.00 99 VAL A CA 1
ATOM 734 C C . VAL A 1 99 ? -14.178 8.067 -8.131 1.00 85.00 99 VAL A C 1
ATOM 736 O O . VAL A 1 99 ? -15.255 8.290 -7.579 1.00 85.00 99 VAL A O 1
ATOM 739 N N . LEU A 1 100 ? -13.437 9.036 -8.678 1.00 86.38 100 LEU A N 1
ATOM 740 C CA . LEU A 1 100 ? -13.842 10.445 -8.707 1.00 86.38 100 LEU A CA 1
ATOM 741 C C . LEU A 1 100 ? -15.104 10.658 -9.551 1.00 86.38 100 LEU A C 1
ATOM 743 O O . LEU A 1 100 ? -16.033 11.324 -9.101 1.00 86.38 100 LEU A O 1
ATOM 747 N N . LEU A 1 101 ? -15.170 10.047 -10.737 1.00 89.88 101 LEU A N 1
ATOM 748 C CA . LEU A 1 101 ? -16.316 10.169 -11.642 1.00 89.88 101 LEU A CA 1
ATOM 749 C C . LEU A 1 101 ? -17.578 9.486 -11.099 1.00 89.88 101 LEU A C 1
ATOM 751 O O . LEU A 1 101 ? -18.679 9.972 -11.332 1.00 89.88 101 LEU A O 1
ATOM 755 N N . LYS A 1 102 ? -17.439 8.392 -10.337 1.00 80.31 102 LYS A N 1
ATOM 756 C CA . LYS A 1 102 ? -18.569 7.705 -9.682 1.00 80.31 102 LYS A CA 1
ATOM 757 C C . LYS A 1 102 ? -19.170 8.457 -8.496 1.00 80.31 102 LYS A C 1
ATOM 759 O O . LYS A 1 102 ? -20.193 8.015 -7.981 1.00 80.31 102 LYS A O 1
ATOM 764 N N . LYS A 1 103 ? -18.519 9.513 -8.003 1.00 61.84 103 LYS A N 1
ATOM 765 C CA . LYS A 1 103 ? -18.949 10.246 -6.803 1.00 61.84 103 LYS A CA 1
ATOM 766 C C . LYS A 1 103 ? -19.797 11.489 -7.109 1.00 61.84 103 LYS A C 1
ATOM 768 O O . LYS A 1 103 ? -19.947 12.340 -6.233 1.00 61.84 103 LYS A O 1
ATOM 773 N N . LYS A 1 104 ? -20.327 11.572 -8.328 1.00 45.56 104 LYS A N 1
ATOM 774 C CA . LYS A 1 104 ? -21.360 12.515 -8.757 1.00 45.56 104 LYS A CA 1
ATOM 775 C C . LYS A 1 104 ? -22.694 11.780 -8.839 1.00 45.56 104 LYS A C 1
ATOM 777 O O . LYS A 1 104 ? -23.711 12.419 -8.506 1.00 45.56 104 LYS A O 1
#

Sequence (104 aa):
MIKGVSTSRLKNLFLLTASVVTAILVSYTGPIGFLDLVVPHIARRSFPQRHKVLLPLSAVMGGALLVLSDTLSRSVVAPAEIPVGILTTLFGVPFLVVVLLKKK

Solvent-accessible surface area (backbone atoms only — not comparable to full-atom values): 5977 Å² total; per-residue (Å²): 135,94,58,100,67,60,63,70,61,53,49,53,53,50,52,52,53,51,49,52,55,49,50,57,50,34,72,74,73,45,81,71,46,44,56,86,59,48,32,51,51,52,42,43,71,78,43,85,56,62,69,84,56,43,53,61,50,24,52,52,54,41,52,53,52,48,53,53,38,45,54,47,25,59,63,77,41,73,94,55,77,53,62,42,32,59,57,38,34,68,58,28,52,59,50,51,51,54,57,59,67,70,73,113

Foldseek 3Di:
DPDPDPPVVVVVVCVVVVCVVVVVVCVPQPDAPQLVPQQLVVLCVVDVDPPVVSVVSSVVSSVVVLVVLQVCQVPVDPPDGDRSNVSSCVVRVVVVVVVVVVVD

Mean predicted aligned error: 6.49 Å

Radius of gyration: 16.57 Å; Cα contacts (8 Å, |Δi|>4): 55; chains: 1; bounding box: 39×22×48 Å

pLDDT: mean 85.6, std 9.24, range [45.56, 97.44]